Protein AF-A0A915ZVE0-F1 (afdb_monomer_lite)

Radius of gyration: 27.37 Å; chains: 1; bounding box: 50×38×71 Å

pLDDT: mean 82.31, std 9.46, range [44.22, 95.44]

Organism: NCBI:txid588596

Structure (mmCIF, N/CA/C/O backbone):
data_AF-A0A915ZVE0-F1
#
_entry.id   AF-A0A915ZVE0-F1
#
loop_
_atom_site.group_PDB
_atom_site.id
_atom_site.type_symbol
_atom_site.label_atom_id
_atom_site.label_alt_id
_atom_site.label_comp_id
_atom_site.label_asym_id
_atom_site.label_entity_id
_atom_site.label_seq_id
_atom_site.pdbx_PDB_ins_code
_atom_site.Cartn_x
_atom_site.Cartn_y
_atom_site.Cartn_z
_atom_site.occupancy
_atom_site.B_iso_or_equiv
_atom_site.auth_seq_id
_atom_site.auth_comp_id
_atom_site.auth_asym_id
_atom_site.auth_atom_id
_atom_site.pdbx_PDB_model_num
ATOM 1 N N . MET A 1 1 ? -10.306 -7.885 22.636 1.00 66.88 1 MET A N 1
ATOM 2 C CA . MET A 1 1 ? -9.801 -6.494 22.531 1.00 66.88 1 MET A CA 1
ATOM 3 C C . MET A 1 1 ? -9.319 -6.132 21.123 1.00 66.88 1 MET A C 1
ATOM 5 O O . MET A 1 1 ? -9.834 -5.170 20.584 1.00 66.88 1 MET A O 1
ATOM 9 N N . TYR A 1 2 ? -8.402 -6.877 20.483 1.00 71.25 2 TYR A N 1
ATOM 10 C CA . TYR A 1 2 ? -8.011 -6.598 19.081 1.00 71.25 2 TYR A CA 1
ATOM 11 C C . TYR A 1 2 ? -9.190 -6.702 18.095 1.00 71.25 2 TYR A C 1
ATOM 13 O O . TYR A 1 2 ? -9.420 -5.786 17.321 1.00 71.25 2 TYR A O 1
ATOM 21 N N . LEU A 1 3 ? -10.000 -7.761 18.207 1.00 78.75 3 LEU A N 1
ATOM 22 C CA . LEU A 1 3 ? -11.225 -7.944 17.413 1.00 78.75 3 LEU A CA 1
ATOM 23 C C . LEU A 1 3 ? -12.212 -6.768 17.555 1.00 78.75 3 LEU A C 1
ATOM 25 O O . LEU A 1 3 ? -12.838 -6.351 16.589 1.00 78.75 3 LEU A O 1
ATOM 29 N N . PHE A 1 4 ? -12.286 -6.157 18.740 1.00 77.38 4 PHE A N 1
ATOM 30 C CA . PHE A 1 4 ? -13.092 -4.957 18.963 1.00 77.38 4 PHE A CA 1
ATOM 31 C C . PHE A 1 4 ? -12.595 -3.752 18.146 1.00 77.38 4 PHE A C 1
ATOM 33 O O . PHE A 1 4 ? -13.410 -2.985 17.642 1.00 77.38 4 PHE A O 1
ATOM 40 N N . LEU A 1 5 ? -11.280 -3.616 17.939 1.00 73.81 5 LEU A N 1
ATOM 41 C CA 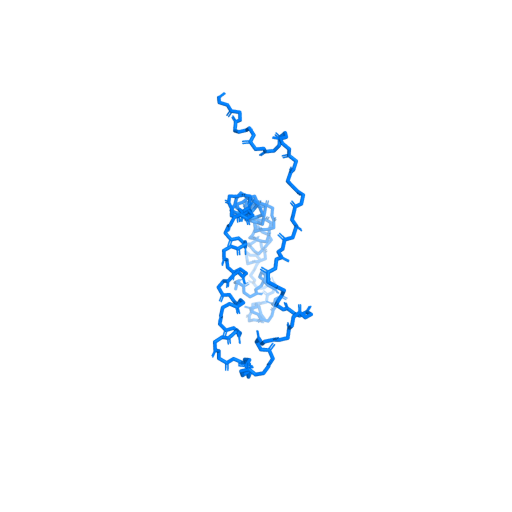. LEU A 1 5 ? -10.709 -2.562 17.089 1.00 73.81 5 LEU A CA 1
ATOM 42 C C . LEU A 1 5 ? -11.034 -2.750 15.609 1.00 73.81 5 LEU A C 1
ATOM 44 O O . LEU A 1 5 ? -11.158 -1.769 14.885 1.00 73.81 5 LEU A O 1
ATOM 48 N N . THR A 1 6 ? -11.201 -3.995 15.166 1.00 78.25 6 THR A N 1
ATOM 49 C CA . THR A 1 6 ? -11.625 -4.327 13.800 1.00 78.25 6 THR A CA 1
ATOM 50 C C . THR A 1 6 ? -13.151 -4.315 13.636 1.00 78.25 6 THR A C 1
ATOM 52 O O . 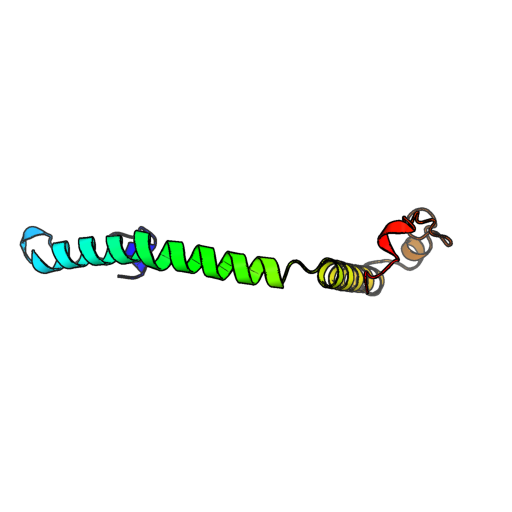THR A 1 6 ? -13.656 -4.724 12.595 1.00 78.25 6 THR A O 1
ATOM 55 N N . GLY A 1 7 ? -13.896 -3.856 14.651 1.00 71.81 7 GLY A N 1
ATOM 56 C CA . GLY A 1 7 ? -15.355 -3.721 14.627 1.00 71.81 7 GLY A CA 1
ATOM 57 C C . GLY A 1 7 ? -16.139 -4.934 15.138 1.00 71.81 7 GLY A C 1
ATOM 58 O O . GLY A 1 7 ? -17.370 -4.891 15.153 1.00 71.81 7 GLY A O 1
ATOM 59 N N . ASP A 1 8 ? -15.470 -5.992 15.601 1.00 81.12 8 ASP A N 1
ATOM 60 C CA . ASP A 1 8 ? -16.126 -7.190 16.126 1.00 81.12 8 ASP A CA 1
ATOM 61 C C . ASP A 1 8 ? -16.468 -7.052 17.621 1.00 81.12 8 ASP A C 1
ATOM 63 O O . ASP A 1 8 ? -15.631 -7.159 18.531 1.00 81.12 8 ASP A O 1
ATOM 67 N N . ARG A 1 9 ? -17.764 -6.839 17.862 1.00 72.19 9 ARG A N 1
ATOM 68 C CA . ARG A 1 9 ? -18.367 -6.686 19.191 1.00 72.19 9 ARG A CA 1
ATOM 69 C C . ARG A 1 9 ? -18.590 -8.018 19.910 1.00 72.19 9 ARG A C 1
ATOM 71 O O . ARG A 1 9 ? -18.751 -8.009 21.130 1.00 72.19 9 ARG A O 1
ATOM 78 N N . ASN A 1 10 ? -18.541 -9.151 19.207 1.00 78.25 10 ASN A N 1
ATOM 79 C CA . ASN A 1 10 ? -18.726 -10.473 19.816 1.00 78.25 10 ASN A CA 1
ATOM 80 C C . ASN A 1 10 ? -17.573 -10.826 20.758 1.00 78.25 10 ASN A C 1
ATOM 82 O O . ASN A 1 10 ? -17.753 -11.579 21.707 1.00 78.25 10 ASN A O 1
ATOM 86 N N . SER A 1 11 ? -16.404 -10.209 20.568 1.00 71.12 11 SER A N 1
ATOM 87 C CA . SER A 1 11 ? -15.262 -10.373 21.472 1.00 71.12 11 SER A CA 1
ATOM 88 C C . SER A 1 11 ? -15.505 -9.874 22.906 1.00 71.12 11 SER A C 1
ATOM 90 O O . SER A 1 11 ? -14.684 -10.127 23.788 1.00 71.12 11 SER A O 1
ATOM 92 N N . LEU A 1 12 ? -16.613 -9.166 23.144 1.00 72.38 12 LEU A N 1
ATOM 93 C CA . LEU A 1 12 ? -16.993 -8.583 24.432 1.00 72.38 12 LEU A CA 1
ATOM 94 C C . LEU A 1 12 ? -18.372 -9.056 24.913 1.00 72.38 12 LEU A C 1
ATOM 96 O O . LEU A 1 12 ? -18.830 -8.600 25.955 1.00 72.38 12 LEU A O 1
ATOM 100 N N . SER A 1 13 ? -19.019 -9.988 24.204 1.00 73.00 13 SER A N 1
ATOM 101 C CA . SER A 1 13 ? -20.368 -10.466 24.543 1.00 73.00 13 SER A CA 1
ATOM 102 C C . SER A 1 13 ? -20.447 -11.180 25.896 1.00 73.00 13 SER A C 1
ATOM 104 O O . SER A 1 13 ? -21.527 -11.286 26.466 1.00 73.00 13 SER A O 1
ATOM 106 N N . ALA A 1 14 ? -19.314 -11.663 26.413 1.00 74.31 14 ALA A N 1
ATOM 107 C CA . ALA A 1 14 ? -19.211 -12.294 27.727 1.00 74.31 14 ALA A CA 1
ATOM 108 C C . ALA A 1 14 ? -19.292 -11.297 28.900 1.00 74.31 14 ALA A C 1
ATOM 110 O O . ALA A 1 14 ? -19.412 -11.726 30.043 1.00 74.31 14 ALA A O 1
ATOM 111 N N . TRP A 1 15 ? -19.212 -9.988 28.640 1.00 71.00 15 TRP A N 1
ATOM 112 C CA . TRP A 1 15 ? -19.148 -8.959 29.675 1.00 71.00 15 TRP A CA 1
ATOM 113 C C . TRP A 1 15 ? -20.390 -8.067 29.624 1.00 71.00 15 TRP A C 1
ATOM 115 O O . TRP A 1 15 ? -20.627 -7.368 28.638 1.00 71.00 15 TRP A O 1
ATOM 125 N N . SER A 1 16 ? -21.184 -8.073 30.698 1.00 73.75 16 SER A N 1
ATOM 126 C CA . SER A 1 16 ? -22.362 -7.212 30.820 1.00 73.75 16 SER A CA 1
ATOM 127 C C . SER A 1 16 ? -21.953 -5.769 31.162 1.00 73.75 16 SER A C 1
ATOM 129 O O . SER A 1 16 ? -21.228 -5.559 32.142 1.00 73.75 16 SER A O 1
ATOM 131 N N . PRO A 1 17 ? -22.439 -4.753 30.422 1.00 67.88 17 PRO A N 1
ATOM 132 C CA . PRO A 1 17 ? -22.143 -3.342 30.690 1.00 67.88 17 PRO A CA 1
ATOM 133 C C . PRO A 1 17 ? -22.495 -2.898 32.119 1.00 67.88 17 PRO A C 1
ATOM 135 O O . PRO A 1 17 ? -21.792 -2.082 32.711 1.00 67.88 17 PRO A O 1
ATOM 138 N N . ASN A 1 18 ? -23.559 -3.463 32.694 1.00 72.69 18 ASN A N 1
ATOM 139 C CA . ASN A 1 18 ? -24.052 -3.082 34.020 1.00 72.69 18 ASN A CA 1
ATOM 140 C C . ASN A 1 18 ? -23.255 -3.717 35.167 1.00 72.69 18 ASN A C 1
ATOM 142 O O . ASN A 1 18 ? -23.311 -3.228 36.291 1.00 72.69 18 ASN A O 1
ATOM 146 N N . GLU A 1 19 ? -22.520 -4.796 34.898 1.00 79.06 19 GLU A N 1
ATOM 147 C CA . GLU A 1 19 ? -21.767 -5.528 35.922 1.00 79.06 19 GLU A CA 1
ATOM 148 C C . GLU A 1 19 ? -20.369 -4.943 36.133 1.00 79.06 19 GLU A C 1
ATOM 150 O O . GLU A 1 19 ? -19.817 -5.044 37.224 1.00 79.06 19 GLU A O 1
ATOM 155 N N . ASN A 1 20 ? -19.792 -4.309 35.104 1.00 78.31 20 ASN A N 1
ATOM 156 C CA . ASN A 1 20 ? -18.396 -3.874 35.114 1.00 78.31 20 ASN A CA 1
ATOM 157 C C . ASN A 1 20 ? -18.219 -2.470 34.498 1.00 78.31 20 ASN A C 1
ATOM 159 O O . ASN A 1 20 ? -17.725 -2.342 33.373 1.00 78.31 20 ASN A O 1
ATOM 163 N N . PRO A 1 21 ? -18.543 -1.388 35.234 1.00 82.25 21 PRO A N 1
ATOM 164 C CA . PRO A 1 21 ? -18.422 -0.013 34.733 1.00 82.25 21 PRO A CA 1
ATOM 165 C C . PRO A 1 21 ? -16.978 0.372 34.365 1.00 82.25 21 PRO A C 1
ATOM 167 O O . PRO A 1 21 ? -16.753 1.145 33.435 1.00 82.25 21 PRO A O 1
ATOM 170 N N . LEU A 1 22 ? -15.982 -0.218 35.037 1.00 85.62 22 LEU A N 1
ATOM 171 C CA . LEU A 1 22 ? -14.562 -0.027 34.717 1.00 85.62 22 LEU A CA 1
ATOM 172 C C . LEU A 1 22 ? -14.210 -0.501 33.300 1.00 85.62 22 LEU A C 1
ATOM 174 O O . LEU A 1 22 ? -13.374 0.109 32.634 1.00 85.62 22 LEU A O 1
ATOM 178 N N . MET A 1 23 ? -14.866 -1.559 32.819 1.00 81.25 23 MET A N 1
ATOM 179 C CA . MET A 1 23 ? -14.606 -2.117 31.494 1.00 81.25 23 MET A CA 1
ATOM 180 C C . MET A 1 23 ? -15.099 -1.182 30.388 1.00 81.25 23 MET A C 1
ATOM 182 O O . MET A 1 23 ? -14.406 -0.998 29.389 1.00 81.25 23 MET A O 1
ATOM 186 N N . ILE A 1 24 ? -16.234 -0.510 30.608 1.00 83.06 24 ILE A N 1
ATOM 187 C CA . ILE A 1 24 ? -16.756 0.523 29.702 1.00 83.06 24 ILE A CA 1
ATOM 188 C C . ILE A 1 24 ? -15.770 1.691 29.602 1.00 83.06 24 ILE A C 1
ATOM 190 O O . ILE A 1 24 ? -15.422 2.115 28.500 1.00 83.06 24 ILE A O 1
ATOM 194 N N . ILE A 1 25 ? -15.285 2.189 30.743 1.00 86.94 25 ILE A N 1
ATOM 195 C CA . ILE A 1 25 ? -14.334 3.310 30.783 1.00 86.94 25 ILE A CA 1
ATOM 196 C C . ILE A 1 25 ? -13.043 2.942 30.041 1.00 86.94 25 ILE A C 1
ATOM 198 O O . ILE A 1 25 ? -12.571 3.708 29.198 1.00 86.94 25 ILE A O 1
ATOM 202 N N . LEU A 1 26 ? -12.504 1.746 30.295 1.00 86.25 26 LEU A N 1
ATOM 203 C CA . LEU A 1 26 ? -11.308 1.252 29.616 1.00 86.25 26 LEU A CA 1
ATOM 204 C C . LEU A 1 26 ? -11.518 1.130 28.101 1.00 86.25 26 LEU A C 1
ATOM 206 O O . LEU A 1 26 ? -10.631 1.505 27.340 1.00 86.25 26 LEU A O 1
ATOM 210 N N . MET A 1 27 ? -12.682 0.650 27.650 1.00 82.44 27 MET A N 1
ATOM 211 C CA . MET A 1 27 ? -13.009 0.553 26.222 1.00 82.44 27 MET A CA 1
ATOM 212 C C . MET A 1 27 ? -13.067 1.921 25.541 1.00 82.44 27 MET A C 1
ATOM 214 O O . MET A 1 27 ? -12.540 2.066 24.438 1.00 82.44 27 MET A O 1
ATOM 218 N N . ILE A 1 28 ? -13.668 2.921 26.191 1.00 85.19 28 ILE A N 1
ATOM 219 C CA . ILE A 1 28 ? -13.748 4.289 25.659 1.00 85.19 28 ILE A CA 1
ATOM 220 C C . ILE A 1 28 ? -12.342 4.879 25.513 1.00 85.19 28 ILE A C 1
ATOM 222 O O . ILE A 1 28 ? -11.986 5.357 24.435 1.00 85.19 28 ILE A O 1
ATOM 226 N N . ILE A 1 29 ? -11.522 4.790 26.565 1.00 89.88 29 ILE A N 1
ATOM 227 C CA . ILE A 1 29 ? -10.143 5.302 26.555 1.00 89.88 29 ILE A CA 1
ATOM 228 C C . ILE A 1 29 ? -9.312 4.575 25.497 1.00 89.88 29 ILE A C 1
ATOM 230 O O . ILE A 1 29 ? -8.642 5.211 24.686 1.00 89.88 29 ILE A O 1
ATOM 234 N N . PHE A 1 30 ? -9.380 3.245 25.467 1.00 85.06 30 PHE A N 1
ATOM 235 C CA . PHE A 1 30 ? -8.632 2.431 24.518 1.00 85.06 30 PHE A CA 1
ATOM 236 C C . PHE A 1 30 ? -9.018 2.741 23.069 1.00 85.06 30 PHE A C 1
ATOM 238 O O . PHE A 1 30 ? -8.140 2.927 22.228 1.00 85.06 30 PHE A O 1
ATOM 245 N N . SER A 1 31 ? -10.316 2.869 22.777 1.00 84.00 31 SER A N 1
ATOM 246 C CA . SER A 1 31 ? -10.788 3.258 21.446 1.00 84.00 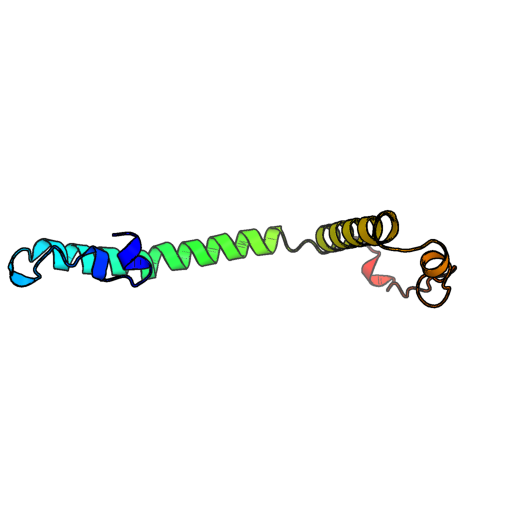31 SER A CA 1
ATOM 247 C C . SER A 1 31 ? -10.298 4.654 21.060 1.00 84.00 31 SER A C 1
ATOM 249 O O . SER A 1 31 ? -9.880 4.856 19.922 1.00 84.00 31 SER A O 1
ATOM 251 N N . PHE A 1 32 ? -10.320 5.610 21.993 1.00 87.38 32 PHE A N 1
ATOM 252 C CA . PHE A 1 32 ? -9.851 6.971 21.740 1.00 87.38 32 PHE A CA 1
ATOM 253 C C . PHE A 1 32 ? -8.348 7.005 21.436 1.00 87.38 32 PHE A C 1
ATOM 255 O O . PHE A 1 32 ? -7.935 7.600 20.444 1.00 87.38 32 PHE A O 1
ATOM 262 N N . VAL A 1 33 ? -7.532 6.302 22.227 1.00 89.94 33 VAL A N 1
ATOM 263 C CA . VAL A 1 33 ? -6.081 6.197 22.001 1.00 89.94 33 VAL A CA 1
ATOM 264 C C . VAL A 1 33 ? -5.780 5.541 20.654 1.00 89.94 33 VAL A C 1
ATOM 266 O O . VAL A 1 33 ? -4.931 6.029 19.911 1.00 89.94 33 VAL A O 1
ATOM 269 N N . VAL A 1 34 ? -6.475 4.462 20.294 1.00 87.56 34 VAL A N 1
ATOM 270 C CA . VAL A 1 34 ? -6.195 3.764 19.033 1.00 87.56 34 VAL A CA 1
ATOM 271 C C . VAL A 1 34 ? -6.556 4.629 17.825 1.00 87.56 34 VAL A C 1
ATOM 273 O O . VAL A 1 34 ? -5.736 4.773 16.919 1.00 87.56 34 VAL A O 1
ATOM 276 N N . VAL A 1 35 ? -7.741 5.245 17.825 1.00 83.94 35 VAL A N 1
ATOM 277 C CA . VAL A 1 35 ? -8.203 6.078 16.703 1.00 83.94 35 VAL A CA 1
ATOM 278 C C . VAL A 1 35 ? -7.382 7.362 16.578 1.00 83.94 35 VAL A C 1
ATOM 280 O O . VAL A 1 35 ? -7.003 7.732 15.472 1.00 83.94 35 VAL A O 1
ATOM 283 N N . VAL A 1 36 ? -7.084 8.045 17.685 1.00 86.94 36 VAL A N 1
ATOM 284 C CA . VAL A 1 36 ? -6.427 9.362 17.639 1.00 86.94 36 VAL A CA 1
ATOM 285 C C . VAL A 1 36 ? -4.908 9.247 17.566 1.00 86.94 36 VAL A C 1
ATOM 287 O O . VAL A 1 36 ? -4.274 10.012 16.845 1.00 86.94 36 VAL A O 1
ATOM 290 N N . TYR A 1 37 ? -4.298 8.324 18.305 1.00 88.75 37 TYR A N 1
ATOM 291 C CA . TYR A 1 37 ? -2.841 8.239 18.383 1.00 88.75 37 TYR A CA 1
ATOM 292 C C . TYR A 1 37 ? -2.283 7.198 17.416 1.00 88.75 37 TYR A C 1
ATOM 294 O O . TYR A 1 37 ? -1.493 7.537 16.536 1.00 88.75 37 TYR A O 1
ATOM 302 N N . LEU A 1 38 ? -2.712 5.937 17.542 1.00 89.94 38 LEU A N 1
ATOM 303 C CA . LEU A 1 38 ? -2.111 4.849 16.764 1.00 89.94 38 LEU A CA 1
ATOM 304 C C . LEU A 1 38 ? -2.416 4.951 15.270 1.00 89.94 38 LEU A C 1
ATOM 306 O O . LEU A 1 38 ? -1.496 4.774 14.480 1.00 89.94 38 LEU A O 1
ATOM 310 N N . MET A 1 39 ? -3.653 5.259 14.865 1.00 90.31 39 MET A N 1
ATOM 311 C CA . MET A 1 39 ? -3.973 5.384 13.434 1.00 90.31 39 MET A CA 1
ATOM 312 C C . MET A 1 39 ? -3.213 6.541 12.782 1.00 90.31 39 MET A C 1
ATOM 314 O O . MET A 1 39 ? -2.632 6.360 11.717 1.00 90.31 39 MET A O 1
ATOM 318 N N . ASN A 1 40 ? -3.138 7.699 13.440 1.00 91.06 40 ASN A N 1
ATOM 319 C CA . ASN A 1 40 ? -2.401 8.850 12.915 1.00 91.06 40 ASN A CA 1
ATOM 320 C C . ASN A 1 40 ? -0.894 8.578 12.823 1.00 91.06 40 ASN A C 1
ATOM 322 O O . ASN A 1 40 ? -0.269 8.905 11.813 1.00 91.06 40 ASN A O 1
ATOM 326 N N . LEU A 1 41 ? -0.317 7.922 13.836 1.00 93.00 41 LEU A N 1
ATOM 327 C CA . LEU A 1 41 ? 1.075 7.480 13.799 1.00 93.00 41 LEU A CA 1
ATOM 328 C C . LEU A 1 41 ? 1.307 6.479 12.660 1.00 93.00 41 LEU A C 1
ATOM 330 O O . LEU A 1 41 ? 2.269 6.619 11.910 1.00 93.00 41 LEU A O 1
ATOM 334 N N . PHE A 1 42 ? 0.426 5.488 12.512 1.00 93.81 42 PHE A N 1
ATOM 335 C CA . PHE A 1 42 ? 0.554 4.448 11.495 1.00 93.81 42 PHE A CA 1
ATOM 336 C C . PHE A 1 42 ? 0.453 5.020 10.079 1.00 93.81 42 PHE A C 1
ATOM 338 O O . PHE A 1 42 ? 1.272 4.675 9.232 1.00 93.81 42 PHE A O 1
ATOM 345 N N . ILE A 1 43 ? -0.479 5.947 9.838 1.00 94.38 43 ILE A N 1
ATOM 346 C CA . ILE A 1 43 ? -0.593 6.665 8.561 1.00 94.38 43 ILE A CA 1
ATOM 347 C C . ILE A 1 43 ? 0.690 7.457 8.273 1.00 94.38 43 ILE A C 1
ATOM 349 O O . ILE A 1 43 ? 1.210 7.379 7.162 1.00 94.38 43 ILE A O 1
ATOM 353 N N . GLY A 1 44 ? 1.240 8.173 9.261 1.00 94.81 44 GLY A N 1
ATOM 354 C CA . GLY A 1 44 ? 2.485 8.930 9.090 1.00 94.81 44 GLY A CA 1
ATOM 355 C C . GLY A 1 44 ? 3.698 8.041 8.794 1.00 94.81 44 GLY A C 1
ATOM 356 O O . GLY A 1 44 ? 4.474 8.331 7.883 1.00 94.81 44 GLY A O 1
ATOM 357 N N . LEU A 1 45 ? 3.836 6.927 9.517 1.00 95.44 45 LEU A N 1
ATOM 358 C CA . LEU A 1 45 ? 4.893 5.938 9.289 1.00 95.44 45 LEU A CA 1
ATOM 359 C C . LEU A 1 45 ? 4.769 5.277 7.912 1.00 95.44 45 LEU A C 1
ATOM 361 O O . LEU A 1 45 ? 5.765 5.166 7.198 1.00 95.44 45 LEU A O 1
ATOM 365 N N . LEU A 1 46 ? 3.555 4.876 7.521 1.00 94.56 46 LEU A N 1
ATOM 366 C CA . LEU A 1 46 ? 3.293 4.321 6.195 1.00 94.56 46 LEU A CA 1
ATOM 367 C C . LEU A 1 46 ? 3.617 5.325 5.095 1.00 94.56 46 LEU A C 1
ATOM 369 O O . LEU A 1 46 ? 4.241 4.947 4.111 1.00 94.56 46 LEU A O 1
ATOM 373 N N . ASN A 1 47 ? 3.237 6.591 5.265 1.00 93.31 47 ASN A N 1
ATOM 374 C CA . ASN A 1 47 ? 3.538 7.627 4.286 1.00 93.31 47 ASN A CA 1
ATOM 375 C C . ASN A 1 47 ? 5.052 7.767 4.065 1.00 93.31 47 ASN A C 1
ATOM 377 O O . ASN A 1 47 ? 5.500 7.756 2.924 1.00 93.31 47 ASN A O 1
ATOM 381 N N . MET A 1 48 ? 5.842 7.806 5.143 1.00 91.31 48 MET A N 1
ATOM 382 C CA . MET A 1 48 ? 7.306 7.862 5.039 1.00 91.31 48 MET A CA 1
ATOM 383 C C . MET A 1 48 ? 7.897 6.613 4.372 1.00 91.31 48 MET A C 1
ATOM 385 O O . MET A 1 48 ? 8.805 6.726 3.550 1.00 91.31 48 MET A O 1
ATOM 389 N N . ALA A 1 49 ? 7.385 5.423 4.697 1.00 88.81 49 ALA A N 1
ATOM 390 C CA . ALA A 1 49 ? 7.844 4.181 4.079 1.00 88.81 49 ALA A CA 1
ATOM 391 C C . ALA A 1 49 ? 7.509 4.125 2.576 1.00 88.81 49 ALA A C 1
ATOM 393 O O . ALA A 1 49 ? 8.355 3.732 1.777 1.00 88.81 49 ALA A O 1
ATOM 394 N N . ILE A 1 50 ? 6.304 4.561 2.188 1.00 85.88 50 ILE A N 1
ATOM 395 C CA . ILE A 1 50 ? 5.875 4.643 0.785 1.00 85.88 50 ILE A CA 1
ATOM 396 C C . ILE A 1 50 ? 6.724 5.660 0.023 1.00 85.88 50 ILE A C 1
ATOM 398 O O . ILE A 1 50 ? 7.132 5.389 -1.100 1.00 85.88 50 ILE A O 1
ATOM 402 N N . GLU A 1 51 ? 7.007 6.820 0.613 1.00 85.19 51 GLU A N 1
ATOM 403 C CA . GLU A 1 51 ? 7.830 7.848 -0.024 1.00 85.19 51 GLU A CA 1
ATOM 404 C C . GLU A 1 51 ? 9.266 7.361 -0.267 1.00 85.19 51 GLU A C 1
ATOM 406 O O . GLU A 1 51 ? 9.808 7.569 -1.353 1.00 85.19 51 GLU A O 1
ATOM 411 N N . ALA A 1 52 ? 9.851 6.638 0.693 1.00 79.62 52 ALA A N 1
ATOM 412 C CA . ALA A 1 52 ? 11.173 6.031 0.543 1.00 79.62 52 ALA A CA 1
ATOM 413 C C . ALA A 1 52 ? 11.209 4.914 -0.520 1.00 79.62 52 ALA A C 1
ATOM 415 O O . ALA A 1 52 ? 12.217 4.764 -1.214 1.00 79.62 52 ALA A O 1
ATOM 416 N N . ASP A 1 53 ? 10.124 4.147 -0.665 1.00 72.25 53 ASP A N 1
ATOM 417 C CA . ASP A 1 53 ? 10.021 3.036 -1.622 1.00 72.25 53 ASP A CA 1
ATOM 418 C C . ASP A 1 53 ? 9.407 3.434 -2.980 1.00 72.25 53 ASP A C 1
ATOM 420 O O . ASP A 1 53 ? 9.354 2.622 -3.905 1.00 72.25 53 ASP A O 1
ATOM 424 N N . ASN A 1 54 ? 9.006 4.700 -3.169 1.00 70.19 54 ASN A N 1
ATOM 425 C CA . ASN A 1 54 ? 8.533 5.240 -4.452 1.00 70.19 54 ASN A CA 1
ATOM 426 C C . ASN A 1 54 ? 9.693 5.454 -5.444 1.00 70.19 54 ASN A C 1
ATOM 428 O O . ASN A 1 54 ? 9.896 6.526 -6.024 1.00 70.19 54 ASN A O 1
ATOM 432 N N . ASN A 1 55 ? 10.497 4.414 -5.640 1.00 78.38 55 ASN A N 1
ATOM 433 C CA . ASN A 1 55 ? 11.621 4.429 -6.543 1.00 78.38 55 ASN A CA 1
ATOM 434 C C . ASN A 1 55 ? 11.183 3.905 -7.914 1.00 78.38 55 ASN A C 1
ATOM 436 O O . ASN A 1 55 ? 11.077 2.707 -8.170 1.00 78.38 55 ASN A O 1
ATOM 440 N N . ARG A 1 56 ? 10.990 4.822 -8.864 1.00 81.69 56 ARG A N 1
ATOM 441 C CA . ARG A 1 56 ? 10.681 4.475 -10.261 1.00 81.69 56 ARG A CA 1
ATOM 442 C C . ARG A 1 56 ? 11.672 3.461 -10.853 1.00 81.69 56 ARG A C 1
ATOM 444 O O . ARG A 1 56 ? 11.283 2.669 -11.711 1.00 81.69 56 ARG A O 1
ATOM 451 N N . ALA A 1 57 ? 12.932 3.464 -10.409 1.00 82.12 57 ALA A N 1
ATOM 452 C CA . ALA A 1 57 ? 13.931 2.507 -10.873 1.00 82.12 57 ALA A CA 1
ATOM 453 C C . ALA A 1 57 ? 13.658 1.076 -10.377 1.00 82.12 57 ALA A C 1
ATOM 455 O O . ALA A 1 57 ? 13.781 0.144 -11.173 1.00 82.12 57 ALA A O 1
ATOM 456 N N . SER A 1 58 ? 13.241 0.886 -9.116 1.00 83.75 58 SER A N 1
ATOM 457 C CA . SER A 1 58 ? 12.892 -0.447 -8.594 1.00 83.75 58 SER A CA 1
ATOM 458 C C . SER A 1 58 ? 11.640 -0.992 -9.284 1.00 83.75 58 SER A C 1
ATOM 460 O O . SER A 1 58 ? 11.636 -2.147 -9.710 1.00 83.75 58 SER A O 1
ATOM 462 N N . TYR A 1 59 ? 10.637 -0.139 -9.525 1.00 87.44 59 TYR A N 1
ATOM 463 C CA . TYR A 1 59 ? 9.445 -0.497 -10.300 1.00 87.44 59 TYR A CA 1
ATOM 464 C C . TYR A 1 59 ? 9.792 -0.986 -11.715 1.00 87.44 59 TYR A C 1
ATOM 466 O O . TYR A 1 59 ? 9.313 -2.033 -12.157 1.00 87.44 59 TYR A O 1
ATOM 474 N N . LEU A 1 60 ? 10.646 -0.252 -12.438 1.00 88.62 60 LEU A N 1
ATOM 475 C CA . LEU A 1 60 ? 11.062 -0.641 -13.788 1.00 88.62 60 LEU A CA 1
ATOM 476 C C . LEU A 1 60 ? 11.896 -1.928 -13.784 1.00 88.62 60 LEU A C 1
ATOM 478 O O . LEU A 1 60 ? 11.706 -2.768 -14.665 1.00 88.62 60 LEU A O 1
ATOM 482 N N . ALA A 1 61 ? 12.766 -2.112 -12.788 1.00 89.38 61 ALA A N 1
ATOM 483 C CA . ALA A 1 61 ? 13.539 -3.340 -12.628 1.00 89.38 61 ALA A CA 1
ATOM 484 C C . ALA A 1 61 ? 12.623 -4.551 -12.392 1.00 89.38 61 ALA A C 1
ATOM 486 O O . ALA A 1 61 ? 12.756 -5.569 -13.072 1.00 89.38 61 ALA A O 1
ATOM 487 N N . GLN A 1 62 ? 11.639 -4.427 -11.500 1.00 90.75 62 GLN A N 1
ATOM 488 C CA . GLN A 1 62 ? 10.674 -5.492 -11.232 1.00 90.75 62 GLN A CA 1
ATOM 489 C C . GLN A 1 62 ? 9.800 -5.789 -12.457 1.00 90.75 62 GLN A C 1
ATOM 491 O O . GLN A 1 62 ? 9.571 -6.952 -12.790 1.00 90.75 62 GLN A O 1
ATOM 496 N N . LYS A 1 63 ? 9.376 -4.754 -13.191 1.00 92.06 63 LYS A N 1
ATOM 497 C CA . LYS A 1 63 ? 8.643 -4.917 -14.452 1.00 92.06 63 LYS A CA 1
ATOM 498 C C . LYS A 1 63 ? 9.461 -5.688 -15.494 1.00 92.06 63 LYS A C 1
ATOM 500 O O . LYS A 1 63 ? 8.913 -6.560 -16.163 1.00 92.06 63 LYS A O 1
ATOM 505 N N . ALA A 1 64 ? 10.758 -5.403 -15.616 1.00 90.62 64 ALA A N 1
ATOM 506 C CA . ALA A 1 64 ? 11.650 -6.126 -16.523 1.00 90.62 64 ALA A CA 1
ATOM 507 C C . ALA A 1 64 ? 11.838 -7.598 -16.111 1.00 90.62 64 ALA A C 1
ATOM 509 O O . ALA A 1 64 ? 11.862 -8.472 -16.976 1.00 90.62 64 ALA A O 1
ATOM 510 N N . LEU A 1 65 ? 11.914 -7.884 -14.805 1.00 93.56 65 LEU A N 1
ATOM 511 C CA . LEU A 1 65 ? 11.976 -9.258 -14.292 1.00 93.56 65 LEU A CA 1
ATOM 512 C C . LEU A 1 65 ? 10.725 -10.061 -14.665 1.00 93.56 65 LEU A C 1
ATOM 514 O O . LEU A 1 65 ? 10.851 -11.162 -15.197 1.00 93.56 65 LEU A O 1
ATOM 518 N N . ILE A 1 66 ? 9.538 -9.484 -14.460 1.00 93.88 66 ILE A N 1
ATOM 519 C CA . ILE A 1 66 ? 8.267 -10.125 -14.827 1.00 93.88 66 ILE A CA 1
ATOM 520 C C . ILE A 1 66 ? 8.202 -10.362 -16.344 1.00 93.88 66 ILE A C 1
ATOM 522 O O . ILE A 1 66 ? 7.830 -11.447 -16.784 1.00 93.88 66 ILE A O 1
ATOM 526 N N . LEU A 1 67 ? 8.610 -9.382 -17.161 1.00 90.75 67 LEU A N 1
ATOM 527 C CA . LEU A 1 67 ? 8.652 -9.545 -18.620 1.00 90.75 67 LEU A CA 1
ATOM 528 C C . LEU A 1 67 ? 9.575 -10.691 -19.049 1.00 90.75 67 LEU A C 1
ATOM 530 O O . LEU A 1 67 ? 9.192 -11.490 -19.901 1.00 90.75 67 LEU A O 1
ATOM 534 N N . ARG A 1 68 ? 10.760 -10.798 -18.440 1.00 90.38 68 ARG A N 1
ATOM 535 C CA . ARG A 1 68 ? 11.705 -11.891 -18.705 1.00 90.38 68 ARG A CA 1
ATOM 536 C C . ARG A 1 68 ? 11.103 -13.253 -18.360 1.00 90.38 68 ARG A C 1
ATOM 538 O O . ARG A 1 68 ? 11.309 -14.215 -19.096 1.00 90.38 68 ARG A O 1
ATOM 545 N N . GLU A 1 69 ? 10.388 -13.350 -17.245 1.00 94.81 69 GLU A N 1
ATOM 546 C CA . GLU A 1 69 ? 9.742 -14.594 -16.821 1.00 94.81 69 GLU A CA 1
ATOM 547 C C . GLU A 1 69 ? 8.653 -15.023 -17.815 1.00 94.81 69 GLU A C 1
ATOM 549 O O . GLU A 1 69 ? 8.621 -16.178 -18.248 1.00 94.81 69 GLU A O 1
ATOM 554 N N . ILE A 1 70 ? 7.829 -14.072 -18.265 1.00 91.25 70 ILE A N 1
ATOM 555 C CA . ILE A 1 70 ? 6.822 -14.293 -19.311 1.00 91.25 70 ILE A CA 1
ATOM 556 C C . ILE A 1 70 ? 7.485 -14.745 -20.620 1.00 91.25 70 ILE A C 1
ATOM 558 O O . ILE A 1 70 ? 7.047 -15.719 -21.235 1.00 91.25 70 ILE A O 1
ATOM 562 N N . GLU A 1 71 ? 8.561 -14.080 -21.039 1.00 88.62 71 GLU A N 1
ATOM 563 C CA . GLU A 1 71 ? 9.290 -14.419 -22.264 1.00 88.62 71 GLU A CA 1
ATOM 564 C C . GLU A 1 71 ? 9.874 -15.835 -22.238 1.00 88.62 71 GLU A C 1
ATOM 566 O O . GLU A 1 71 ? 9.816 -16.553 -23.243 1.00 88.62 71 GLU A O 1
ATOM 571 N N . LEU A 1 72 ? 10.428 -16.246 -21.099 1.00 88.19 72 LEU A N 1
ATOM 572 C CA . LEU A 1 72 ? 11.150 -17.507 -20.992 1.00 88.19 72 LEU A CA 1
ATOM 573 C C . LEU A 1 72 ? 10.216 -18.707 -20.796 1.00 88.19 72 LEU A C 1
ATOM 575 O O . LEU A 1 72 ? 10.463 -19.756 -21.394 1.00 88.19 72 LEU A O 1
ATOM 579 N N . PHE A 1 73 ? 9.149 -18.553 -20.006 1.00 92.94 73 PHE A N 1
ATOM 580 C CA . PHE A 1 73 ? 8.283 -19.671 -19.613 1.00 92.94 73 PHE A CA 1
ATOM 581 C C . PHE A 1 73 ? 6.922 -19.700 -20.313 1.00 92.94 73 PHE A C 1
ATOM 583 O O . PHE A 1 73 ? 6.354 -20.780 -20.463 1.00 92.94 73 PHE A O 1
ATOM 590 N N . TYR A 1 74 ? 6.403 -18.556 -20.764 1.00 89.31 74 TYR A N 1
ATOM 591 C CA . TYR A 1 74 ? 5.013 -18.450 -21.226 1.00 89.31 74 TYR A CA 1
ATOM 592 C C . TYR A 1 74 ? 4.867 -18.121 -22.719 1.00 89.31 74 TYR A C 1
ATOM 594 O O . TYR A 1 74 ? 3.776 -18.274 -23.266 1.00 89.31 74 TYR A O 1
ATOM 602 N N . LEU A 1 75 ? 5.940 -17.706 -23.406 1.00 90.94 75 LEU A N 1
ATOM 603 C CA . LEU A 1 75 ? 5.906 -17.352 -24.831 1.00 90.94 75 LEU A CA 1
ATOM 604 C C . LEU A 1 75 ? 6.510 -18.436 -25.741 1.00 90.94 75 LEU A C 1
ATOM 606 O O . LEU A 1 75 ? 7.681 -18.834 -25.628 1.00 90.94 75 LEU A O 1
ATOM 610 N N . PHE A 1 76 ? 5.737 -18.851 -26.749 1.00 90.75 76 PHE A N 1
ATOM 611 C CA . PHE A 1 76 ? 6.222 -19.769 -27.7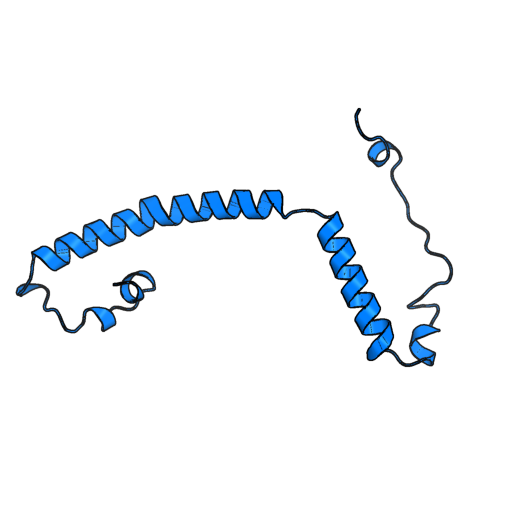79 1.00 90.75 76 PHE A CA 1
ATOM 612 C C . PHE A 1 76 ? 7.290 -19.114 -28.677 1.00 90.75 76 PHE A C 1
ATOM 614 O O . PHE A 1 76 ? 7.286 -17.894 -28.871 1.00 90.75 76 PHE A O 1
ATOM 621 N N . PRO A 1 77 ? 8.189 -19.904 -29.302 1.00 85.75 77 PRO A N 1
ATOM 622 C CA . PRO A 1 77 ? 9.266 -19.373 -30.144 1.00 85.75 77 PRO A CA 1
ATOM 623 C C . PRO A 1 77 ? 8.798 -18.483 -31.303 1.00 85.75 77 PRO A C 1
ATOM 625 O O . PRO A 1 77 ? 9.520 -17.576 -31.708 1.00 85.75 77 PRO A O 1
ATOM 628 N N . HIS A 1 78 ? 7.600 -18.723 -31.845 1.00 87.25 78 HIS A N 1
ATOM 629 C CA . HIS A 1 78 ? 7.049 -17.904 -32.925 1.00 87.25 78 HIS A CA 1
ATOM 630 C C . HIS A 1 78 ? 6.542 -16.541 -32.425 1.00 87.25 78 HIS A C 1
ATOM 632 O O . HIS A 1 78 ? 6.762 -15.543 -33.103 1.00 87.25 78 HIS A O 1
ATOM 638 N N . GLN A 1 79 ? 5.947 -16.477 -31.227 1.00 86.69 79 GLN A N 1
ATOM 639 C CA . GLN A 1 79 ? 5.450 -15.231 -30.623 1.00 86.69 79 GLN A CA 1
ATOM 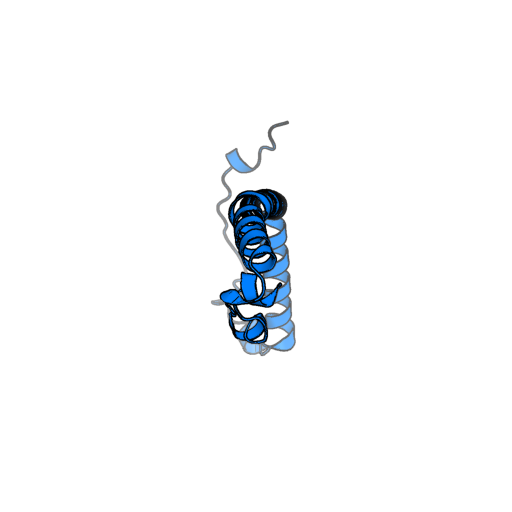640 C C . GLN A 1 79 ? 6.601 -14.293 -30.241 1.00 86.69 79 GLN A C 1
ATOM 642 O O . GLN A 1 79 ? 6.510 -13.088 -30.448 1.00 86.69 79 GLN A O 1
ATOM 647 N N . ARG A 1 80 ? 7.732 -14.844 -29.779 1.00 84.38 80 ARG A N 1
ATOM 648 C CA . ARG A 1 80 ? 8.960 -14.071 -29.496 1.00 84.38 80 ARG A CA 1
ATOM 649 C C . ARG A 1 80 ? 9.574 -13.405 -30.729 1.00 84.38 80 ARG A C 1
ATOM 651 O O . ARG A 1 80 ? 10.352 -12.471 -30.603 1.00 84.38 80 ARG A O 1
ATOM 658 N N . ARG A 1 81 ? 9.243 -13.886 -31.930 1.00 86.50 81 ARG A N 1
ATOM 659 C CA . ARG A 1 81 ? 9.750 -13.353 -33.206 1.00 86.50 81 ARG A CA 1
ATOM 660 C C . ARG A 1 81 ? 8.779 -12.375 -33.868 1.00 86.50 81 ARG A C 1
ATOM 662 O O . ARG A 1 81 ? 9.063 -11.888 -34.963 1.00 86.50 81 ARG A O 1
ATOM 669 N N . TRP A 1 82 ? 7.633 -12.095 -33.245 1.00 88.25 82 TRP A N 1
ATOM 670 C CA . TRP A 1 82 ? 6.668 -11.133 -33.768 1.00 88.25 82 TRP A CA 1
ATOM 671 C C . TRP A 1 82 ? 7.200 -9.714 -33.614 1.00 88.25 82 TRP A C 1
ATOM 673 O O . TRP A 1 82 ? 7.194 -9.152 -32.523 1.00 88.25 82 TRP A O 1
ATOM 683 N N . LYS A 1 83 ? 7.612 -9.115 -34.736 1.00 86.69 83 LYS A N 1
ATOM 684 C CA . LYS A 1 83 ? 8.176 -7.755 -34.794 1.00 86.69 83 LYS A CA 1
ATOM 685 C C . LYS A 1 83 ? 7.227 -6.672 -34.280 1.00 86.69 83 LYS A C 1
ATOM 687 O O . LYS A 1 83 ? 7.679 -5.614 -33.868 1.00 86.69 83 LYS A O 1
ATOM 692 N N . THR A 1 84 ? 5.922 -6.937 -34.290 1.00 85.56 84 THR A N 1
ATOM 693 C CA . THR A 1 84 ? 4.901 -6.050 -33.720 1.00 85.56 84 THR A CA 1
ATOM 694 C C . THR A 1 84 ? 4.930 -6.013 -32.192 1.00 85.56 84 THR A C 1
ATOM 696 O O . THR A 1 84 ? 4.539 -5.004 -31.616 1.00 85.56 84 THR A O 1
ATOM 699 N N . TRP A 1 85 ? 5.370 -7.090 -31.530 1.00 82.50 85 TRP A N 1
ATOM 700 C CA . TRP A 1 85 ? 5.472 -7.184 -30.066 1.00 82.50 85 TRP A CA 1
ATOM 701 C C . TRP A 1 85 ? 6.912 -6.981 -29.576 1.00 82.50 85 TRP A C 1
ATOM 703 O O . TRP A 1 85 ? 7.123 -6.358 -28.540 1.00 82.50 85 TRP A O 1
ATOM 713 N N . PHE A 1 86 ? 7.892 -7.461 -30.347 1.00 84.69 86 PHE A N 1
ATOM 714 C CA . PHE A 1 86 ? 9.328 -7.359 -30.086 1.00 84.69 86 PHE A CA 1
ATOM 715 C C . PHE A 1 86 ? 10.036 -6.761 -31.313 1.00 84.69 86 PHE A C 1
ATOM 717 O O . PHE A 1 86 ? 10.546 -7.500 -32.163 1.00 84.69 86 PHE A O 1
ATOM 724 N N . PRO A 1 87 ? 10.014 -5.427 -31.469 1.00 83.69 87 PRO A N 1
ATOM 725 C CA . PRO A 1 87 ? 10.691 -4.760 -32.574 1.00 83.69 87 PRO A CA 1
ATOM 726 C C . PRO A 1 87 ? 12.215 -4.825 -32.407 1.00 83.69 87 PRO A C 1
ATOM 728 O O . PRO A 1 87 ? 12.728 -4.812 -31.292 1.00 83.69 87 PRO A O 1
ATOM 731 N N . ASP A 1 88 ? 12.947 -4.832 -33.524 1.00 82.94 88 ASP A N 1
ATOM 732 C CA . ASP A 1 88 ? 14.421 -4.844 -33.505 1.00 82.94 88 ASP A CA 1
ATOM 733 C C . ASP A 1 88 ? 15.025 -3.519 -33.023 1.00 82.94 88 ASP A C 1
ATOM 735 O O . ASP A 1 88 ? 16.167 -3.476 -32.572 1.00 82.94 88 ASP A O 1
ATOM 739 N N . ILE A 1 89 ? 14.268 -2.426 -33.150 1.00 83.62 89 ILE A N 1
ATOM 740 C CA . ILE A 1 89 ? 14.705 -1.066 -32.841 1.00 83.62 89 ILE A CA 1
ATOM 741 C C . ILE A 1 89 ? 13.605 -0.380 -32.027 1.00 83.62 89 ILE A C 1
ATOM 743 O O . ILE A 1 89 ? 12.446 -0.348 -32.444 1.00 83.62 89 ILE A O 1
ATOM 747 N N . ILE A 1 90 ? 13.973 0.191 -30.877 1.00 79.69 90 I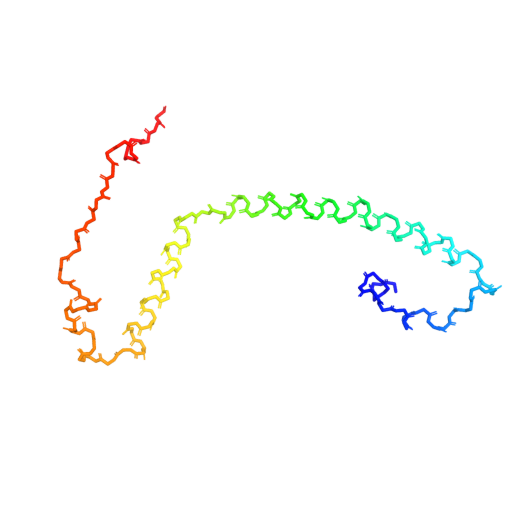LE A N 1
ATOM 748 C CA . ILE A 1 90 ? 13.082 0.972 -30.010 1.00 79.69 90 ILE A CA 1
ATOM 749 C C . ILE A 1 90 ? 13.564 2.424 -30.020 1.00 79.69 90 ILE A C 1
ATOM 751 O O . ILE A 1 90 ? 14.610 2.740 -29.456 1.00 79.69 90 ILE A O 1
ATOM 755 N N . TYR A 1 91 ? 12.796 3.316 -30.646 1.00 81.50 91 TYR A N 1
ATOM 756 C CA . TYR A 1 91 ? 13.036 4.755 -30.563 1.00 81.50 91 TYR A CA 1
ATOM 757 C C . TYR A 1 91 ? 12.431 5.288 -29.263 1.00 81.50 91 TYR A C 1
ATOM 759 O O . TYR A 1 91 ? 11.225 5.165 -29.047 1.00 81.50 91 TYR A O 1
ATOM 767 N N . TYR A 1 92 ? 13.250 5.889 -28.401 1.00 76.00 92 TYR A N 1
ATOM 768 C CA . TYR A 1 92 ? 12.770 6.602 -27.222 1.00 76.00 92 TYR A CA 1
ATOM 769 C C . TYR A 1 92 ? 13.245 8.052 -27.264 1.00 76.00 92 TYR A C 1
ATOM 771 O O . TYR A 1 92 ? 14.402 8.337 -27.563 1.00 76.00 92 TYR A O 1
ATOM 779 N N . TYR A 1 93 ? 12.336 8.975 -26.963 1.00 78.88 93 TYR A N 1
ATOM 780 C CA . TYR A 1 93 ? 12.680 10.374 -26.756 1.00 78.88 93 TYR A CA 1
ATOM 781 C C . TYR A 1 93 ? 13.084 10.552 -25.291 1.00 78.88 93 TYR A C 1
ATOM 783 O O . TYR A 1 93 ? 12.264 10.347 -24.391 1.00 78.88 93 TYR A O 1
ATOM 791 N N . ALA A 1 94 ? 14.348 10.892 -25.045 1.00 77.06 94 ALA A N 1
ATOM 792 C CA . ALA A 1 94 ? 14.815 11.312 -23.732 1.00 77.06 94 ALA A CA 1
ATOM 793 C C . ALA A 1 94 ? 15.112 12.806 -23.763 1.00 77.06 94 ALA A C 1
ATOM 795 O O . ALA A 1 94 ? 15.908 13.276 -24.569 1.00 77.06 94 ALA A O 1
ATOM 796 N N . ASP A 1 95 ? 14.441 13.526 -22.873 1.00 78.50 95 ASP A N 1
ATOM 797 C CA . ASP A 1 95 ? 14.642 14.951 -22.682 1.00 78.50 95 ASP A CA 1
ATOM 798 C C . ASP A 1 95 ? 16.028 15.204 -22.076 1.00 78.50 95 ASP A C 1
ATOM 800 O O . ASP A 1 95 ? 16.363 14.617 -21.040 1.00 78.50 95 ASP A O 1
ATOM 804 N N . VAL A 1 96 ? 16.833 16.042 -22.730 1.00 76.50 96 VAL A N 1
ATOM 805 C CA . VAL A 1 96 ? 18.230 16.306 -22.349 1.00 76.50 96 VAL A CA 1
ATOM 806 C C . VAL A 1 96 ? 18.296 16.931 -20.955 1.00 76.50 96 VAL A C 1
ATOM 808 O O . VAL A 1 96 ? 19.180 16.582 -20.171 1.00 76.50 96 VAL A O 1
ATOM 811 N N . ASP A 1 97 ? 17.293 17.734 -20.594 1.00 72.38 97 ASP A N 1
ATOM 812 C CA . ASP A 1 97 ? 17.198 18.408 -19.295 1.00 72.38 97 ASP A CA 1
ATOM 813 C C . ASP A 1 97 ? 17.090 17.418 -18.120 1.00 72.38 97 ASP A C 1
ATOM 815 O O . ASP A 1 97 ? 17.521 17.708 -17.002 1.00 72.38 97 ASP A O 1
ATOM 819 N N . LYS A 1 98 ? 16.574 16.202 -18.365 1.00 64.88 98 LYS A N 1
ATOM 820 C CA . LYS A 1 98 ? 16.469 15.127 -17.358 1.00 64.88 98 LYS A CA 1
ATOM 821 C C . LYS A 1 98 ? 17.735 14.276 -17.228 1.00 64.88 98 LYS A C 1
ATOM 823 O O . LYS A 1 98 ? 17.794 13.429 -16.336 1.00 64.88 98 LYS A O 1
ATOM 828 N N . LEU A 1 99 ? 18.718 14.451 -18.113 1.00 63.72 99 LEU A N 1
ATOM 829 C CA . LEU A 1 99 ? 19.966 13.675 -18.123 1.00 63.72 99 LEU A CA 1
ATOM 830 C C . LEU A 1 99 ? 21.087 14.348 -17.321 1.00 63.72 99 LEU A C 1
ATOM 832 O O . LEU A 1 99 ? 22.039 13.682 -16.911 1.00 63.72 99 LEU A O 1
ATOM 836 N N . THR A 1 100 ? 20.963 15.641 -17.037 1.00 59.22 100 THR A N 1
ATOM 837 C CA . THR A 1 100 ? 21.831 16.355 -16.100 1.00 59.22 100 THR A CA 1
ATOM 838 C C . THR A 1 100 ? 21.452 16.009 -14.662 1.00 59.22 100 THR A C 1
ATOM 840 O O . THR A 1 100 ? 20.487 16.533 -14.110 1.00 59.22 100 THR A O 1
ATOM 843 N N . LYS A 1 101 ? 22.240 15.137 -14.018 1.00 57.53 101 LYS A N 1
ATOM 844 C CA . LYS A 1 101 ? 22.326 15.128 -12.552 1.00 57.53 101 LYS A CA 1
ATOM 845 C C . LYS A 1 101 ? 22.764 16.528 -12.125 1.00 57.53 101 LYS A C 1
ATOM 847 O O . LYS A 1 101 ? 23.872 16.939 -12.459 1.00 57.53 101 LYS A O 1
ATOM 852 N N . VAL A 1 102 ? 21.892 17.250 -11.423 1.00 56.03 102 VAL A N 1
ATOM 853 C CA . VAL A 1 102 ? 22.291 18.439 -10.666 1.00 56.03 102 VAL A CA 1
ATOM 854 C C . VAL A 1 102 ? 23.365 17.974 -9.686 1.00 56.03 102 VAL A C 1
ATOM 856 O O . VAL A 1 102 ? 23.122 17.071 -8.884 1.00 56.03 102 VAL A O 1
ATOM 859 N N . ASN A 1 103 ? 24.569 18.499 -9.887 1.00 44.22 103 ASN A N 1
ATOM 860 C CA . ASN A 1 103 ? 25.762 18.236 -9.092 1.00 44.22 103 ASN A CA 1
ATOM 861 C C . ASN A 1 103 ? 25.716 19.054 -7.800 1.00 44.22 103 ASN A C 1
ATOM 863 O O . ASN A 1 103 ? 25.192 20.191 -7.866 1.00 44.22 103 ASN A O 1
#

Foldseek 3Di:
DVCVLVVDPVVCVVPDCVVCVVVVVVVVVVNCCCVPPVVVVVVVVVVVVCVVVVDPVVVVVVVVVVVVCCVPPPDDPVRCPPCVVVPPDDDDDDDPVVVDDPD

Secondary structure (DSSP, 8-state):
-HHHHTT-GGGGTTS-TTT-HHHHHHHHHHHHHIIIIIHHHHHHHHHHHHHHH--HHHHHHHHHHHHHHIIIII--TTGGG-TTTS-S-------GGGT----

Sequence (103 aa):
MYLFLTGDRNSLSAWSPNENPLMIILMIIFSFVVVVYLMNLFIGLLNMAIEADNNRASYLAQKALILREIELFYLFPHQRRWKTWFPDIIYYYADVDKLTKVN